Protein AF-A0A3Q4MQ72-F1 (afdb_monomer_lite)

Radius of gyration: 29.01 Å; chains: 1; bounding box: 93×69×41 Å

InterPro domains:
  IPR039707 Macrophage-expressed gene 1 protein [PTHR31463] (26-94)

Secondary structure (DSSP, 8-state):
-------TTGGG--------------HHHHHHHHTTS-PEEPS--S-EEEETTTTEEEEE-S----SS--B-TTSSEE--TT------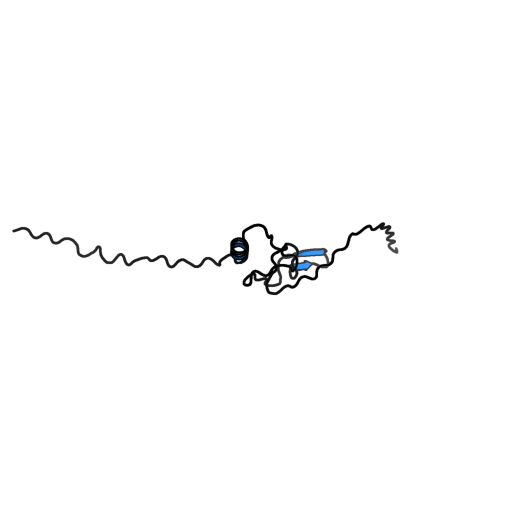----------------

pLDDT: mean 78.4, std 16.2, range [39.31, 97.25]

Sequence (104 aa):
MKAAAAPLVIFFFHFCSSVPVSRPTNWLRQCRASVNLSITALEVLPGGGWDNLRNMDMGRVMNLSYFQCQTTEDGLYLIPDEVFVIPHKETGFSMVNFLVRTRE

Foldseek 3Di:
DDDDPDDPPDPPPPPPPVPPPPDVPPLLVVLCVVVPHQAEADPDDPQFDADPVVRDTPGHHDDFACNPQDAAPVRRHTGGPPDDDDDDDDDDDDDDDDDDDDDD

Structure (mmCIF, N/CA/C/O backbone):
data_AF-A0A3Q4MQ72-F1
#
_entry.id   AF-A0A3Q4MQ72-F1
#
loop_
_atom_site.group_PDB
_atom_site.id
_atom_site.type_symbol
_atom_site.label_atom_id
_atom_site.label_alt_id
_atom_site.label_comp_id
_atom_site.label_asym_id
_atom_site.label_entity_id
_atom_site.label_seq_id
_atom_site.pdbx_PDB_ins_code
_atom_site.Cartn_x
_atom_site.Cartn_y
_atom_site.Cartn_z
_atom_site.occupancy
_atom_site.B_iso_or_equiv
_atom_site.auth_seq_id
_atom_site.auth_comp_id
_atom_site.auth_asym_id
_atom_site.auth_atom_id
_atom_site.pdbx_PDB_model_num
ATOM 1 N N . MET A 1 1 ? -57.229 55.556 8.703 1.00 40.47 1 MET A N 1
ATOM 2 C CA . MET A 1 1 ? -57.386 54.090 8.588 1.00 40.47 1 MET A CA 1
ATOM 3 C C . MET A 1 1 ? -56.085 53.559 8.020 1.00 40.47 1 MET A C 1
ATOM 5 O O . MET A 1 1 ? -55.658 54.022 6.972 1.00 40.47 1 MET A O 1
ATOM 9 N N . LYS A 1 2 ? -55.375 52.748 8.802 1.00 41.09 2 LYS A N 1
ATOM 10 C CA . LYS A 1 2 ? -53.995 52.326 8.559 1.00 41.09 2 LYS A CA 1
ATOM 11 C C . LYS A 1 2 ? -54.037 50.890 8.054 1.00 41.09 2 LYS A C 1
ATOM 13 O O . LYS A 1 2 ? -54.525 50.029 8.772 1.00 41.09 2 LYS A O 1
ATOM 18 N N . ALA A 1 3 ? -53.547 50.644 6.848 1.00 39.31 3 ALA A N 1
ATOM 19 C CA . ALA A 1 3 ? -53.287 49.295 6.367 1.00 39.31 3 ALA A CA 1
ATOM 20 C C . ALA A 1 3 ? -51.958 49.326 5.615 1.00 39.31 3 ALA A C 1
ATOM 22 O O . ALA A 1 3 ? -51.862 49.797 4.485 1.00 39.31 3 ALA A O 1
ATOM 23 N N . ALA A 1 4 ? -50.913 48.912 6.325 1.00 50.69 4 ALA A N 1
ATOM 24 C CA . ALA A 1 4 ? -49.596 48.671 5.775 1.00 50.69 4 ALA A CA 1
ATOM 25 C C . ALA A 1 4 ? -49.651 47.363 4.977 1.00 50.69 4 ALA A C 1
ATOM 27 O O . ALA A 1 4 ? -49.864 46.299 5.553 1.00 50.69 4 ALA A O 1
ATOM 28 N N . ALA A 1 5 ? -49.469 47.442 3.662 1.00 49.72 5 ALA A N 1
ATOM 29 C CA . ALA A 1 5 ? -49.214 46.276 2.829 1.00 49.72 5 ALA A CA 1
ATOM 30 C C . ALA A 1 5 ? -47.702 46.007 2.853 1.00 49.72 5 ALA A C 1
ATOM 32 O O . ALA A 1 5 ? -46.930 46.631 2.128 1.00 49.72 5 ALA A O 1
ATOM 33 N N . ALA A 1 6 ? -47.277 45.142 3.775 1.00 53.41 6 ALA A N 1
ATOM 34 C CA . ALA A 1 6 ? -45.911 44.634 3.849 1.00 53.41 6 ALA A CA 1
ATOM 35 C C . ALA A 1 6 ? -45.641 43.641 2.691 1.00 53.41 6 ALA A C 1
ATOM 37 O O . ALA A 1 6 ? -46.569 42.966 2.237 1.00 53.41 6 ALA A O 1
ATOM 38 N N . PRO A 1 7 ? -44.398 43.557 2.185 1.00 49.03 7 PRO A N 1
ATOM 39 C CA . PRO A 1 7 ? -44.094 42.972 0.882 1.00 49.03 7 PRO A CA 1
ATOM 40 C C . PRO A 1 7 ? -44.127 41.437 0.912 1.00 49.03 7 PRO A C 1
ATOM 42 O O . PRO A 1 7 ? -43.363 40.790 1.627 1.00 49.03 7 PRO A O 1
ATOM 45 N N . LEU A 1 8 ? -44.969 40.847 0.061 1.00 50.72 8 LEU A N 1
ATOM 46 C CA . LEU A 1 8 ? -45.087 39.406 -0.210 1.00 50.72 8 LEU A CA 1
ATOM 47 C C . LEU A 1 8 ? -43.920 38.851 -1.057 1.00 50.72 8 LEU A C 1
ATOM 49 O O . LEU A 1 8 ? -44.145 38.121 -2.016 1.00 50.72 8 LEU A O 1
ATOM 53 N N . VAL A 1 9 ? -42.668 39.208 -0.754 1.00 56.75 9 VAL A N 1
ATOM 54 C CA . VAL A 1 9 ? -41.512 38.775 -1.578 1.00 56.75 9 VAL A CA 1
ATOM 55 C C . VAL A 1 9 ? -40.484 37.942 -0.801 1.00 56.75 9 VAL A C 1
ATOM 57 O O . VAL A 1 9 ? -39.591 37.354 -1.396 1.00 56.75 9 VAL A O 1
ATOM 60 N N . ILE A 1 10 ? -40.609 37.793 0.521 1.00 56.53 10 ILE A N 1
ATOM 61 C CA . ILE A 1 10 ? -39.520 37.197 1.326 1.00 56.53 10 ILE A CA 1
ATOM 62 C C . ILE A 1 10 ? -39.622 35.660 1.482 1.00 56.53 10 ILE A C 1
ATOM 64 O O . ILE A 1 10 ? -38.671 35.022 1.919 1.00 56.53 10 ILE A O 1
ATOM 68 N N . PHE A 1 11 ? -40.704 35.009 1.047 1.00 51.19 11 PHE A N 1
ATOM 69 C CA . PHE A 1 11 ? -40.913 33.568 1.299 1.00 51.19 11 PHE A CA 1
ATOM 70 C C . PHE A 1 11 ? -40.461 32.601 0.187 1.00 51.19 11 PHE A C 1
ATOM 72 O O . PHE A 1 11 ? -40.792 31.421 0.245 1.00 51.19 11 PHE A O 1
ATOM 79 N N . PHE A 1 12 ? -39.666 33.052 -0.790 1.00 47.62 12 PHE A N 1
ATOM 80 C CA . PHE A 1 12 ? -39.044 32.172 -1.797 1.00 47.62 12 PHE A CA 1
ATOM 81 C C . PHE A 1 12 ? -37.525 32.035 -1.650 1.00 47.62 12 PHE A C 1
ATOM 83 O O . PHE A 1 12 ? -36.852 31.595 -2.581 1.00 47.62 12 PHE A O 1
ATOM 90 N N . PHE A 1 13 ? -36.961 32.304 -0.468 1.00 52.69 13 PHE A N 1
ATOM 91 C CA . PHE A 1 13 ? -35.689 31.673 -0.110 1.00 52.69 13 PHE A CA 1
ATOM 92 C C . PHE A 1 13 ? -35.971 30.214 0.245 1.00 52.69 13 PHE A C 1
ATOM 94 O O . PHE A 1 13 ? -35.990 29.809 1.405 1.00 52.69 13 PHE A O 1
ATOM 101 N N . HIS A 1 14 ? -36.256 29.446 -0.811 1.00 53.00 14 HIS A N 1
ATOM 102 C CA . HIS A 1 14 ? -36.151 28.002 -0.828 1.00 53.00 14 HIS A CA 1
ATOM 103 C C . HIS A 1 14 ? -34.888 27.627 -0.071 1.00 53.00 14 HIS A C 1
ATOM 105 O O . HIS A 1 14 ? -33.801 28.103 -0.402 1.00 53.00 14 HIS A O 1
ATOM 111 N N . PHE A 1 15 ? -35.075 26.794 0.948 1.00 54.62 15 PHE A N 1
ATOM 112 C CA . PHE A 1 15 ? -34.039 26.003 1.578 1.00 54.62 15 PHE A CA 1
ATOM 113 C C . PHE A 1 15 ? -33.018 25.579 0.519 1.00 54.62 15 PHE A C 1
ATOM 115 O O . PHE A 1 15 ? -33.227 24.615 -0.217 1.00 54.62 15 PHE A O 1
ATOM 122 N N . CYS A 1 16 ? -31.894 26.290 0.450 1.00 58.12 16 CYS A N 1
ATOM 123 C CA . CYS A 1 16 ? -30.676 25.706 -0.067 1.00 58.12 16 CYS A CA 1
ATOM 124 C C . CYS A 1 16 ? -30.214 24.764 1.042 1.00 58.12 16 CYS A C 1
ATOM 126 O O . CYS A 1 16 ? -29.328 25.081 1.832 1.00 58.12 16 CYS A O 1
ATOM 128 N N . SER A 1 17 ? -30.913 23.635 1.173 1.00 57.19 17 SER A N 1
ATOM 129 C CA . SER A 1 17 ? -30.367 22.478 1.852 1.00 57.19 17 SER A CA 1
ATOM 130 C C . SER A 1 17 ? -29.169 22.112 1.005 1.00 57.19 17 SER A C 1
ATOM 132 O O . SER A 1 17 ? -29.314 21.543 -0.077 1.00 57.19 17 SER A O 1
ATOM 134 N N . SER A 1 18 ? -27.990 22.533 1.445 1.00 57.16 18 SER A N 1
ATOM 135 C CA . SER A 1 18 ? -26.741 21.984 0.968 1.00 57.16 18 SER A CA 1
ATOM 136 C C . SER A 1 18 ? -26.847 20.477 1.169 1.00 57.16 18 SER A C 1
ATOM 138 O O . SER A 1 18 ? -26.626 19.965 2.263 1.00 57.16 18 SER A O 1
ATOM 140 N N . VAL A 1 19 ? -27.258 19.758 0.117 1.00 62.38 19 VAL A N 1
ATOM 141 C CA . VAL A 1 19 ? -27.057 18.316 0.033 1.00 62.38 19 VAL A CA 1
ATOM 142 C C . VAL A 1 19 ? -25.582 18.150 0.364 1.00 62.38 19 VAL A C 1
ATOM 144 O O . VAL A 1 19 ? -24.763 18.789 -0.309 1.00 62.38 19 VAL A O 1
ATOM 147 N N . PRO A 1 20 ? -25.214 17.416 1.429 1.00 60.53 20 PRO A N 1
ATOM 148 C CA . PRO A 1 20 ? -23.815 17.181 1.692 1.00 60.53 20 PRO A CA 1
ATOM 149 C C . PRO A 1 20 ? -23.291 16.484 0.444 1.00 60.53 20 PRO A C 1
ATOM 151 O O . PRO A 1 20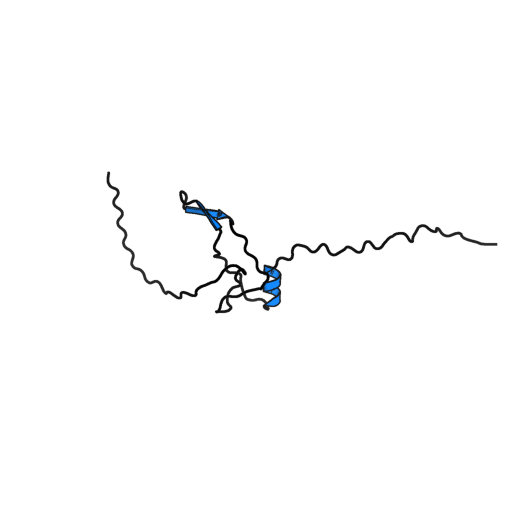 ? -23.643 15.341 0.162 1.00 60.53 20 PRO A O 1
ATOM 154 N N . VAL A 1 21 ? -22.517 17.220 -0.356 1.00 49.62 21 VAL A N 1
ATOM 155 C CA . VAL A 1 21 ? -21.731 16.654 -1.440 1.00 49.62 21 VAL A CA 1
ATOM 156 C C . VAL A 1 21 ? -20.898 15.601 -0.742 1.00 49.62 21 VAL A C 1
ATOM 158 O O . VAL A 1 21 ? -20.020 15.938 0.058 1.00 49.62 21 VAL A O 1
ATOM 161 N N . SER A 1 22 ? -21.261 14.338 -0.956 1.00 53.66 22 SER A N 1
ATOM 162 C CA . SER A 1 22 ? -20.551 13.197 -0.412 1.00 53.66 22 SER A CA 1
ATOM 163 C C . SER A 1 22 ? -19.178 13.243 -1.061 1.00 53.66 22 SER A C 1
ATOM 165 O O . SER A 1 22 ? -18.977 12.748 -2.168 1.00 53.66 22 SER A O 1
ATOM 167 N N . ARG A 1 23 ? -18.248 13.966 -0.423 1.00 56.09 23 ARG A N 1
ATOM 168 C CA . ARG A 1 23 ? -16.829 13.937 -0.770 1.00 56.09 23 ARG A CA 1
ATOM 169 C C . ARG A 1 23 ? -16.479 12.459 -0.887 1.00 56.09 23 ARG A C 1
ATOM 171 O O . ARG A 1 23 ? -16.903 11.729 0.010 1.00 56.09 23 ARG A O 1
ATOM 178 N N . PRO A 1 24 ? -15.765 12.018 -1.939 1.00 52.38 24 PRO A N 1
ATOM 179 C CA . PRO A 1 24 ? -15.342 10.630 -2.041 1.00 52.38 24 PRO A CA 1
ATOM 180 C C . PRO A 1 24 ? -14.641 10.309 -0.732 1.00 52.38 24 PRO A C 1
ATOM 182 O O . PRO A 1 24 ? -13.618 10.913 -0.390 1.00 52.38 24 PRO A O 1
ATOM 185 N N . THR A 1 25 ? -15.304 9.514 0.094 1.00 60.69 25 THR A N 1
ATOM 186 C CA . THR A 1 25 ? -14.889 9.360 1.472 1.00 60.69 25 THR A CA 1
ATOM 187 C C . THR A 1 25 ? -13.584 8.592 1.373 1.00 60.69 25 THR A C 1
ATOM 189 O O . THR A 1 25 ? -13.435 7.642 0.609 1.00 60.69 25 THR A O 1
ATOM 192 N N . ASN A 1 26 ? -12.546 9.116 2.012 1.00 77.50 26 ASN A N 1
ATOM 193 C CA . ASN A 1 26 ? -11.246 8.476 1.969 1.00 77.50 26 ASN A CA 1
ATOM 194 C C . ASN A 1 26 ? -11.378 7.192 2.803 1.00 77.50 26 ASN A C 1
ATOM 196 O O . ASN A 1 26 ? -11.249 7.257 4.026 1.00 77.50 26 ASN A O 1
ATOM 200 N N . TRP A 1 27 ? -11.722 6.068 2.157 1.00 83.06 27 TRP A N 1
ATOM 201 C CA . TRP A 1 27 ? -12.071 4.802 2.818 1.00 83.06 27 TRP A CA 1
ATOM 202 C C . TRP A 1 27 ? -10.986 4.362 3.785 1.00 83.06 27 TRP A C 1
ATOM 204 O O . TRP A 1 27 ? -11.281 3.954 4.900 1.00 83.06 27 TRP A O 1
ATOM 214 N N . LEU A 1 28 ? -9.725 4.603 3.428 1.00 8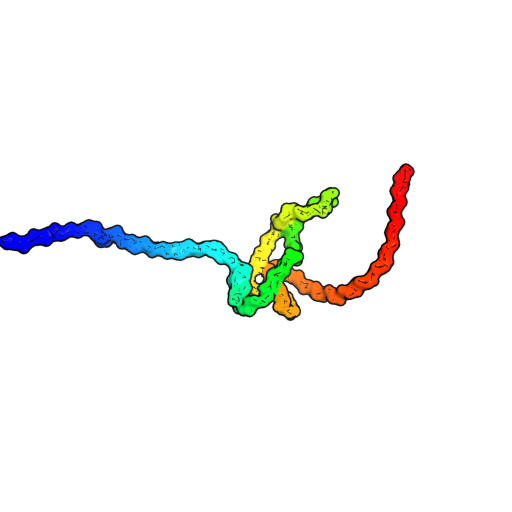5.50 28 LEU A N 1
ATOM 215 C CA . LEU A 1 28 ? -8.596 4.334 4.302 1.00 85.50 28 LEU A CA 1
ATOM 216 C C . LEU A 1 28 ? -8.655 5.135 5.613 1.00 85.50 28 LEU A C 1
ATOM 218 O O . LEU A 1 28 ? -8.393 4.591 6.684 1.00 85.50 28 LEU A O 1
ATOM 222 N N . ARG A 1 29 ? -9.022 6.424 5.566 1.00 85.56 29 ARG A N 1
ATOM 223 C CA . ARG A 1 29 ? -9.222 7.229 6.788 1.00 85.56 29 ARG A CA 1
ATOM 224 C C . ARG A 1 29 ? -10.415 6.736 7.598 1.00 85.56 29 ARG A C 1
ATOM 226 O O . ARG A 1 29 ? -10.361 6.800 8.822 1.00 85.56 29 ARG A O 1
ATOM 233 N N . GLN A 1 30 ? -11.460 6.248 6.937 1.00 87.25 30 GLN A N 1
ATOM 234 C CA . GLN A 1 30 ? -12.632 5.703 7.612 1.00 87.25 30 GLN A CA 1
ATOM 235 C C . GLN A 1 30 ? -12.314 4.376 8.308 1.00 87.25 30 GLN A C 1
ATOM 237 O O . GLN A 1 30 ? -12.655 4.219 9.477 1.00 87.25 30 GLN A O 1
ATOM 242 N N . CYS A 1 31 ? -11.550 3.494 7.661 1.00 87.69 31 CYS A N 1
ATOM 243 C CA . CYS A 1 31 ? -11.030 2.283 8.286 1.00 87.69 31 CYS A CA 1
ATOM 244 C C . CYS A 1 31 ? -10.135 2.616 9.484 1.00 87.69 31 CYS A C 1
ATOM 246 O O . CYS A 1 31 ? -10.365 2.103 10.576 1.00 87.69 31 CYS A O 1
ATOM 248 N N . ARG A 1 32 ? -9.202 3.569 9.349 1.00 87.38 32 ARG A N 1
ATOM 249 C CA . ARG A 1 32 ? -8.375 4.029 10.484 1.00 87.38 32 ARG A CA 1
ATOM 250 C C . ARG A 1 32 ? -9.201 4.561 11.658 1.00 87.38 32 ARG A C 1
ATOM 252 O O . ARG A 1 32 ? -8.840 4.319 12.807 1.00 87.38 32 ARG A O 1
ATOM 259 N N . ALA A 1 33 ? -10.291 5.277 11.379 1.00 83.44 33 ALA A N 1
ATOM 260 C CA . ALA A 1 33 ? -11.194 5.779 12.411 1.00 83.44 33 ALA A CA 1
ATOM 261 C C . ALA A 1 33 ? -12.009 4.654 13.070 1.00 83.44 33 ALA A C 1
ATOM 263 O O . ALA A 1 33 ? -12.224 4.691 14.276 1.00 83.44 33 ALA A O 1
ATOM 264 N N . SER A 1 34 ? -12.428 3.642 12.302 1.00 78.06 34 SER A N 1
ATOM 265 C CA . SER A 1 34 ? -13.207 2.511 12.821 1.00 78.06 34 SER A CA 1
ATOM 266 C C . SER A 1 34 ? -12.400 1.575 13.725 1.00 78.06 34 SER A C 1
ATOM 268 O O . SER A 1 34 ? -12.943 1.042 14.688 1.00 78.06 34 SER A O 1
ATOM 270 N N . VAL A 1 35 ? -11.098 1.415 13.464 1.00 73.81 35 VAL A N 1
ATOM 271 C CA . VAL A 1 35 ? -10.244 0.447 14.174 1.00 73.81 35 VAL A CA 1
ATOM 272 C C . VAL A 1 35 ? -9.558 1.054 15.416 1.00 73.81 35 VAL A C 1
ATOM 274 O O . VAL A 1 35 ? -8.680 0.441 16.004 1.00 73.81 35 VAL A O 1
ATOM 277 N N . ASN A 1 36 ? -9.954 2.253 15.868 1.00 66.94 36 ASN A N 1
ATOM 278 C CA . ASN A 1 36 ? -9.364 2.917 17.045 1.00 66.94 36 ASN A CA 1
ATOM 279 C C . ASN A 1 36 ? -7.812 2.990 17.008 1.00 66.94 36 ASN A C 1
ATOM 281 O O . ASN A 1 36 ? -7.118 2.686 17.973 1.00 66.94 36 ASN A O 1
ATOM 285 N N . LEU A 1 37 ? -7.294 3.524 15.893 1.00 66.31 37 LEU A N 1
ATOM 286 C CA . LEU A 1 37 ? -6.177 4.486 15.859 1.00 66.31 37 LEU A CA 1
ATOM 287 C C . LEU A 1 37 ? -4.704 4.058 16.075 1.00 66.31 37 LEU A C 1
ATOM 289 O O . LEU A 1 37 ? -3.880 4.942 16.298 1.00 66.31 37 LEU A O 1
ATOM 293 N N . SER A 1 38 ? -4.295 2.802 15.873 1.00 71.12 38 SER A N 1
ATOM 294 C CA . SER A 1 38 ? -2.844 2.480 15.791 1.00 71.12 38 SER A CA 1
ATOM 295 C C . SER A 1 38 ? -2.377 1.776 14.516 1.00 71.12 38 SER A C 1
ATOM 297 O O . SER A 1 38 ? -1.178 1.751 14.243 1.00 71.12 38 SER A O 1
ATOM 299 N N . ILE A 1 39 ? -3.292 1.238 13.711 1.00 84.44 39 ILE A N 1
ATOM 300 C CA . ILE A 1 39 ? -2.929 0.399 12.566 1.00 84.44 39 ILE A CA 1
ATOM 301 C C . ILE A 1 39 ? -2.603 1.264 11.343 1.00 84.44 39 ILE A C 1
ATOM 303 O O . ILE A 1 39 ? -3.400 2.104 10.904 1.00 84.44 39 ILE A O 1
ATOM 307 N N . THR A 1 40 ? -1.418 1.049 10.774 1.00 87.31 40 THR A N 1
ATOM 308 C CA . THR A 1 40 ? -0.966 1.704 9.544 1.00 87.31 40 THR A CA 1
ATOM 309 C C . THR A 1 40 ? -1.376 0.897 8.314 1.00 87.31 40 THR A C 1
ATOM 311 O O . THR A 1 40 ? -1.691 -0.287 8.387 1.00 87.31 40 THR A O 1
ATOM 314 N N . ALA A 1 41 ? -1.438 1.555 7.157 1.00 87.69 41 ALA A N 1
ATOM 315 C CA . ALA A 1 41 ? -1.641 0.835 5.902 1.00 87.69 41 ALA A CA 1
ATOM 316 C C . ALA A 1 41 ? -0.324 0.177 5.499 1.00 87.69 41 ALA A C 1
ATOM 318 O O . ALA A 1 41 ? 0.727 0.788 5.693 1.00 87.69 41 ALA A O 1
ATOM 319 N N . LEU A 1 42 ? -0.381 -1.024 4.928 1.00 89.75 42 LEU A N 1
ATOM 320 C CA . LEU A 1 42 ? 0.808 -1.628 4.345 1.00 89.75 42 LEU A CA 1
ATOM 321 C C . LEU A 1 42 ? 1.283 -0.763 3.166 1.00 89.75 42 LEU A C 1
ATOM 323 O O . LEU A 1 42 ? 0.519 -0.499 2.240 1.00 89.75 42 LEU A O 1
ATOM 327 N N . GLU A 1 43 ? 2.524 -0.281 3.226 1.00 87.88 43 GLU A N 1
ATOM 328 C CA . GLU A 1 43 ? 3.072 0.635 2.213 1.00 87.88 43 GLU A CA 1
ATOM 329 C C . GLU A 1 43 ? 3.582 -0.108 0.972 1.00 87.88 43 GLU A C 1
ATOM 331 O O . GLU A 1 43 ? 3.519 0.414 -0.139 1.00 87.88 43 GLU A O 1
ATOM 336 N N . VAL A 1 44 ? 4.049 -1.345 1.154 1.00 89.69 44 VAL A N 1
ATOM 337 C CA . VAL A 1 44 ? 4.533 -2.202 0.069 1.00 89.69 44 VAL A CA 1
ATOM 338 C C . VAL A 1 44 ? 3.354 -2.994 -0.480 1.00 89.69 44 VAL A C 1
ATOM 340 O O . VAL A 1 44 ? 2.975 -4.029 0.067 1.00 89.69 44 VAL A O 1
ATOM 343 N N . LEU A 1 45 ? 2.751 -2.480 -1.550 1.00 92.50 45 LEU A N 1
ATOM 344 C CA . LEU A 1 45 ? 1.597 -3.092 -2.204 1.00 92.50 45 LEU A CA 1
ATOM 345 C C . LEU A 1 45 ? 1.930 -3.495 -3.643 1.00 92.50 45 LEU A C 1
ATOM 347 O O . LEU A 1 45 ? 2.672 -2.784 -4.327 1.00 92.50 45 LEU A O 1
ATOM 351 N N . PRO A 1 46 ? 1.368 -4.613 -4.130 1.00 92.19 46 PRO A N 1
ATOM 352 C CA . PRO A 1 46 ? 1.520 -5.012 -5.518 1.00 92.19 46 PRO A CA 1
ATOM 353 C C . PRO A 1 46 ? 0.749 -4.087 -6.472 1.00 92.19 46 PRO A C 1
ATOM 355 O O . PRO A 1 46 ? -0.080 -3.265 -6.077 1.00 92.19 46 PRO A O 1
ATOM 358 N N . GLY A 1 47 ? 1.036 -4.254 -7.765 1.00 91.75 47 GLY A N 1
ATOM 359 C CA . GLY A 1 47 ? 0.345 -3.575 -8.860 1.00 91.75 47 GLY A CA 1
ATOM 360 C C . GLY A 1 47 ? 0.730 -2.114 -9.065 1.00 91.75 47 GLY A C 1
ATOM 361 O O . GLY A 1 47 ? -0.017 -1.365 -9.699 1.00 91.75 47 GLY A O 1
ATOM 362 N N . GLY A 1 48 ? 1.905 -1.722 -8.571 1.00 93.81 48 GLY A N 1
ATOM 363 C CA . GLY A 1 48 ? 2.700 -0.669 -9.193 1.00 93.81 48 GLY A CA 1
ATOM 364 C C . GLY A 1 48 ? 3.270 -1.137 -10.537 1.00 93.81 48 GLY A C 1
ATOM 365 O O . GLY A 1 48 ? 3.540 -2.319 -10.735 1.00 93.81 48 GLY A O 1
ATOM 366 N N . GLY A 1 49 ? 3.411 -0.219 -11.484 1.00 94.38 49 GLY A N 1
ATOM 367 C CA . GLY A 1 49 ? 4.116 -0.434 -12.737 1.00 94.38 49 GLY A CA 1
ATOM 368 C C . GLY A 1 49 ? 5.620 -0.391 -12.513 1.00 94.38 49 GLY A C 1
ATOM 369 O O . GLY A 1 49 ? 6.101 0.320 -11.633 1.00 94.38 49 GLY A O 1
ATOM 370 N N . TRP A 1 50 ? 6.354 -1.120 -13.344 1.00 96.25 50 TRP A N 1
ATOM 371 C CA . TRP A 1 50 ? 7.798 -1.268 -13.232 1.00 96.25 50 TRP A CA 1
ATOM 372 C C . TRP A 1 50 ? 8.461 -1.066 -14.593 1.00 96.25 50 TRP A C 1
ATOM 374 O O . TRP A 1 50 ? 8.118 -1.748 -15.561 1.00 96.25 50 TRP A O 1
ATOM 384 N N . ASP A 1 51 ? 9.412 -0.138 -14.677 1.00 95.69 51 ASP A N 1
ATOM 385 C CA . ASP A 1 51 ? 10.322 -0.029 -15.816 1.00 95.69 51 ASP A CA 1
ATOM 386 C C . ASP A 1 51 ? 11.466 -1.030 -15.625 1.00 95.69 51 ASP A C 1
ATOM 388 O O . ASP A 1 51 ? 12.351 -0.828 -14.796 1.00 95.69 51 ASP A O 1
ATOM 392 N N . ASN A 1 52 ? 11.463 -2.107 -16.412 1.00 95.38 52 ASN A N 1
ATOM 393 C CA . ASN A 1 52 ? 12.460 -3.173 -16.312 1.00 95.38 52 ASN A CA 1
ATOM 394 C C . ASN A 1 52 ? 13.853 -2.779 -16.839 1.00 95.38 52 ASN A C 1
ATOM 396 O O . ASN A 1 52 ? 14.840 -3.402 -16.466 1.00 95.38 52 ASN A O 1
ATOM 400 N N . LEU A 1 53 ? 13.954 -1.770 -17.712 1.00 97.25 53 LEU A N 1
ATOM 401 C CA . LEU A 1 53 ? 15.247 -1.326 -18.248 1.00 97.25 53 LEU A CA 1
ATOM 402 C C . LEU A 1 53 ? 15.971 -0.417 -17.261 1.00 97.25 53 LEU A C 1
ATOM 404 O O . LEU A 1 53 ? 17.196 -0.443 -17.165 1.00 97.25 53 LEU A O 1
ATOM 408 N N . ARG A 1 54 ? 15.203 0.400 -16.540 1.00 96.06 54 ARG A N 1
ATOM 409 C CA . ARG A 1 54 ? 15.733 1.354 -15.560 1.00 96.06 54 ARG A CA 1
ATOM 410 C C . ARG A 1 54 ? 15.615 0.866 -14.123 1.00 96.06 54 ARG A C 1
ATOM 412 O O . ARG A 1 54 ? 16.205 1.485 -13.244 1.00 96.06 54 ARG A O 1
ATOM 419 N N . ASN A 1 55 ? 14.894 -0.232 -13.906 1.00 93.88 55 ASN A N 1
ATOM 420 C CA . ASN A 1 55 ? 14.625 -0.833 -12.606 1.00 93.88 55 ASN A CA 1
ATOM 421 C C . ASN A 1 55 ? 13.957 0.174 -11.645 1.00 93.88 55 ASN A C 1
ATOM 423 O O . ASN A 1 55 ? 14.426 0.383 -10.526 1.00 93.88 55 ASN A O 1
ATOM 427 N N . MET A 1 56 ? 12.918 0.863 -12.143 1.00 93.81 56 MET A N 1
ATOM 428 C CA . MET A 1 56 ? 12.240 1.981 -11.469 1.00 93.81 56 MET A CA 1
ATOM 429 C C . MET A 1 56 ? 10.724 1.787 -11.409 1.00 93.81 56 MET A C 1
ATOM 431 O O . MET A 1 56 ? 10.103 1.358 -12.382 1.00 93.81 56 MET A O 1
ATOM 435 N N . ASP A 1 57 ? 10.123 2.199 -10.295 1.00 93.12 57 ASP A N 1
ATOM 436 C CA . ASP A 1 57 ? 8.671 2.239 -10.129 1.00 93.12 57 ASP A CA 1
ATOM 437 C C . ASP A 1 57 ? 8.035 3.342 -10.988 1.00 93.12 57 ASP A C 1
ATOM 439 O O . ASP A 1 57 ? 8.457 4.499 -10.973 1.00 93.12 57 ASP A O 1
ATOM 443 N N . MET A 1 58 ? 6.969 2.993 -11.710 1.00 93.44 58 MET A N 1
ATOM 444 C CA . MET A 1 58 ? 6.265 3.867 -12.661 1.00 93.44 58 MET A CA 1
ATOM 445 C C . MET A 1 58 ? 4.865 4.279 -12.178 1.00 93.44 58 MET A C 1
ATOM 447 O O . MET A 1 58 ? 4.022 4.715 -12.962 1.00 93.44 58 MET A O 1
ATOM 451 N N . GLY A 1 59 ? 4.607 4.170 -10.873 1.00 91.81 59 GLY A N 1
ATOM 452 C CA . GLY A 1 59 ? 3.319 4.509 -1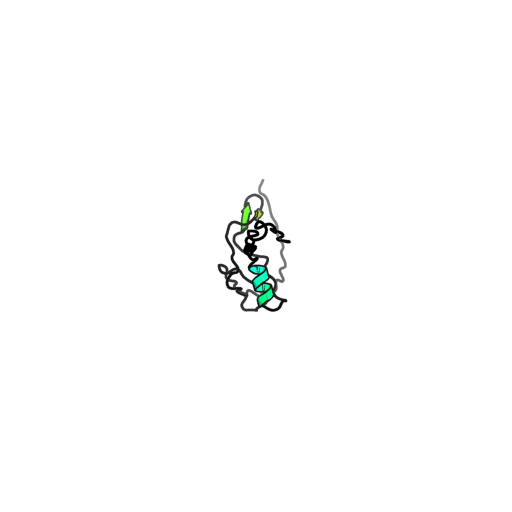0.265 1.00 91.81 59 GLY A CA 1
ATOM 453 C C . GLY A 1 59 ? 2.317 3.356 -10.312 1.00 91.81 59 GLY A C 1
ATOM 454 O O . GLY A 1 59 ? 2.681 2.215 -10.545 1.00 91.81 59 GLY A O 1
ATOM 455 N N . ARG A 1 60 ? 1.041 3.624 -10.031 1.00 90.19 60 ARG A N 1
ATOM 456 C CA . ARG A 1 60 ? 0.021 2.585 -9.816 1.00 90.19 60 ARG A CA 1
ATOM 457 C C . ARG A 1 60 ? -0.628 2.121 -11.121 1.00 90.19 60 ARG A C 1
ATOM 459 O O . ARG A 1 60 ? -1.088 2.947 -11.902 1.00 90.19 60 ARG A O 1
ATOM 466 N N . VAL A 1 61 ? -0.738 0.806 -11.296 1.00 93.38 61 VAL A N 1
ATOM 467 C CA . VAL A 1 61 ? -1.413 0.154 -12.431 1.00 93.38 61 VAL A CA 1
ATOM 468 C C . VAL A 1 61 ? -2.737 -0.483 -12.002 1.00 93.38 61 VAL A C 1
ATOM 470 O O . VAL A 1 61 ? -3.715 -0.398 -12.740 1.00 93.38 61 VAL A O 1
ATOM 473 N N . MET A 1 62 ? -2.809 -1.081 -10.805 1.00 91.62 62 MET A N 1
ATOM 474 C CA . MET A 1 62 ? -4.028 -1.743 -10.317 1.00 91.62 62 MET A CA 1
ATOM 475 C C . MET A 1 62 ? -4.877 -0.861 -9.396 1.00 91.62 62 MET A C 1
ATOM 477 O O . MET A 1 62 ? -4.356 -0.046 -8.628 1.00 91.62 62 MET A O 1
ATOM 481 N N . ASN A 1 63 ? -6.195 -1.073 -9.404 1.00 90.56 63 ASN A N 1
ATOM 482 C CA . ASN A 1 63 ? -7.059 -0.524 -8.364 1.00 90.56 63 ASN A CA 1
ATOM 483 C C . ASN A 1 63 ? -6.892 -1.331 -7.060 1.00 90.56 63 ASN A C 1
ATOM 485 O O . ASN A 1 63 ? -6.608 -2.516 -7.079 1.00 90.56 63 ASN A O 1
ATOM 489 N N . LEU A 1 64 ? -7.012 -0.639 -5.938 1.00 89.25 64 LEU A N 1
ATOM 490 C CA . LEU A 1 64 ? -6.772 -1.070 -4.555 1.00 89.25 64 LEU A CA 1
ATOM 491 C C . LEU A 1 64 ? -7.839 -0.334 -3.767 1.00 89.25 64 LEU A C 1
ATOM 493 O O . LEU A 1 64 ? -7.813 0.908 -3.689 1.00 89.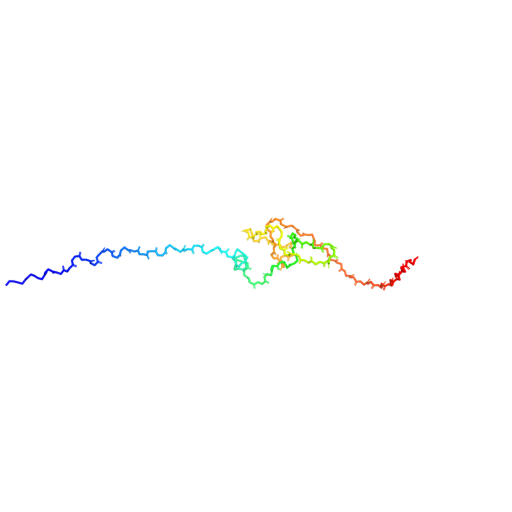25 64 LEU A O 1
ATOM 497 N N . SER A 1 65 ? -8.789 -1.096 -3.262 1.00 90.69 65 SER A N 1
ATOM 498 C CA . SER A 1 65 ? -9.896 -0.580 -2.486 1.00 90.69 65 SER A CA 1
ATOM 499 C C . SER A 1 65 ? -9.779 -1.026 -1.026 1.00 90.69 65 SER A C 1
ATOM 501 O O . SER A 1 65 ? -9.059 -1.966 -0.711 1.00 90.69 65 SER A O 1
ATOM 503 N N . TYR A 1 66 ? -10.396 -0.271 -0.118 1.00 90.94 66 TYR A N 1
ATOM 504 C CA . TYR A 1 66 ? -10.344 -0.506 1.332 1.00 90.94 66 TYR A CA 1
ATOM 505 C C . TYR A 1 66 ? -11.764 -0.453 1.912 1.00 90.94 66 TYR A C 1
ATOM 507 O O . TYR A 1 66 ? -12.007 0.222 2.910 1.00 90.94 66 TYR A O 1
ATOM 515 N N . PHE A 1 67 ? -12.742 -1.054 1.237 1.00 90.31 67 PHE A N 1
ATOM 516 C CA . PHE A 1 67 ? -14.139 -1.000 1.666 1.00 90.31 67 PHE A CA 1
ATOM 517 C C . PHE A 1 67 ? -14.410 -1.913 2.858 1.00 90.31 67 PHE A C 1
ATOM 519 O O . PHE A 1 67 ? -15.253 -1.584 3.690 1.00 90.31 67 PHE A O 1
ATOM 526 N N . GLN A 1 68 ? -13.705 -3.041 2.952 1.00 90.00 68 GLN A N 1
ATOM 527 C CA . GLN A 1 68 ? -13.933 -4.038 3.999 1.00 90.00 68 GLN A CA 1
ATOM 528 C C . GLN A 1 68 ? -13.026 -3.843 5.217 1.00 90.00 68 GLN A C 1
ATOM 530 O O . GLN A 1 68 ? -13.169 -4.562 6.202 1.00 90.00 68 GLN A O 1
ATOM 535 N N . CYS A 1 69 ? -12.115 -2.864 5.170 1.00 90.56 69 CYS A N 1
ATOM 536 C CA . CYS A 1 69 ? -11.155 -2.584 6.238 1.00 90.56 69 CYS A CA 1
ATOM 537 C C . CYS A 1 69 ? -10.380 -3.835 6.688 1.00 90.56 69 CYS A C 1
ATOM 539 O O . CYS A 1 69 ? -10.171 -4.037 7.885 1.00 90.56 69 CYS A O 1
ATOM 541 N N . GLN A 1 70 ? -9.972 -4.675 5.731 1.00 91.19 70 GLN A N 1
ATOM 542 C CA . GLN A 1 70 ? -9.232 -5.898 6.020 1.00 91.19 70 GLN A CA 1
ATOM 543 C C . GLN A 1 70 ? -7.886 -5.589 6.687 1.00 91.19 70 GLN A C 1
ATOM 545 O O . GLN A 1 70 ? -7.228 -4.585 6.392 1.00 91.19 70 GLN A O 1
ATOM 550 N N . THR A 1 71 ? -7.462 -6.480 7.579 1.00 91.44 71 THR A N 1
ATOM 551 C CA . THR A 1 71 ? -6.166 -6.414 8.259 1.00 91.44 71 THR A CA 1
ATOM 552 C C . THR A 1 71 ? -5.351 -7.666 7.980 1.00 91.44 71 THR A C 1
ATOM 554 O O . THR A 1 71 ? -5.894 -8.710 7.621 1.00 91.44 71 THR A O 1
ATOM 557 N N . THR A 1 72 ? -4.038 -7.584 8.189 1.00 90.62 72 THR A N 1
ATOM 558 C CA . THR A 1 72 ? -3.200 -8.783 8.274 1.00 90.62 72 THR A CA 1
ATOM 559 C C . THR A 1 72 ? -3.665 -9.696 9.409 1.00 90.62 72 THR A C 1
ATOM 561 O O . THR A 1 72 ? -4.310 -9.243 10.357 1.00 90.62 72 THR A O 1
ATOM 564 N N . GLU A 1 73 ? -3.301 -10.976 9.340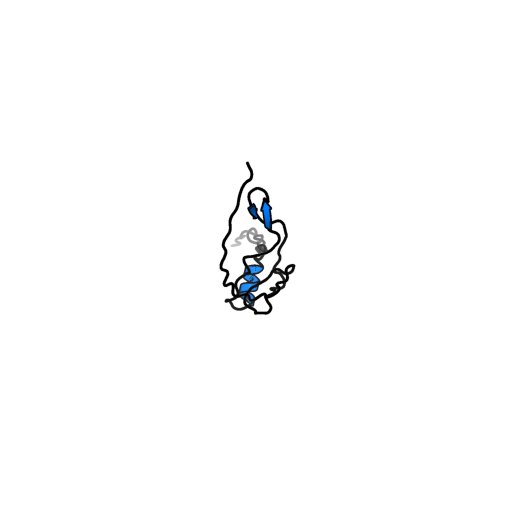 1.00 88.75 73 GLU A N 1
ATOM 565 C CA . GLU A 1 73 ? -3.579 -11.950 10.406 1.00 88.75 73 GLU A CA 1
ATOM 566 C C . GLU A 1 73 ? -2.984 -11.514 11.757 1.00 88.75 73 GLU A C 1
ATOM 568 O O . GLU A 1 73 ? -3.632 -11.632 12.792 1.00 88.75 73 GLU A O 1
ATOM 573 N N . ASP A 1 74 ? -1.791 -10.908 11.732 1.00 86.00 74 ASP A N 1
ATOM 574 C CA . ASP A 1 74 ? -1.138 -10.333 12.915 1.00 86.00 74 ASP A CA 1
ATOM 575 C C . ASP A 1 74 ? -1.823 -9.036 13.420 1.00 86.00 74 ASP A C 1
ATOM 577 O O . ASP A 1 74 ? -1.450 -8.506 14.466 1.00 86.00 74 ASP A O 1
ATOM 581 N N . GLY A 1 75 ? -2.786 -8.473 12.679 1.00 87.75 75 GLY A N 1
ATOM 582 C CA . GLY A 1 75 ? -3.523 -7.259 13.055 1.00 87.75 75 GLY A CA 1
ATOM 583 C C . GLY A 1 75 ? -2.695 -5.968 13.055 1.00 87.75 75 GLY A C 1
ATOM 584 O O . GLY A 1 75 ? -3.120 -4.966 13.621 1.00 87.75 75 GLY A O 1
ATOM 585 N N . LEU A 1 76 ? -1.506 -5.974 12.447 1.00 88.75 76 LEU A N 1
ATOM 586 C CA . LEU A 1 76 ? -0.574 -4.838 12.468 1.00 88.75 76 LEU A CA 1
ATOM 587 C C . LEU A 1 76 ? -0.767 -3.860 11.307 1.00 88.75 76 LEU A C 1
ATOM 589 O O . LEU A 1 76 ? -0.434 -2.683 11.449 1.00 88.75 76 LEU A O 1
ATOM 593 N N . TYR A 1 77 ? -1.301 -4.330 10.175 1.00 91.25 77 TYR A N 1
ATOM 594 C CA . TYR A 1 77 ? -1.453 -3.520 8.966 1.00 91.25 77 TYR A CA 1
ATOM 595 C C . TYR A 1 77 ? -2.840 -3.659 8.344 1.00 91.25 77 TYR A C 1
ATOM 597 O O . TYR A 1 77 ? -3.415 -4.747 8.335 1.00 91.25 77 TYR A O 1
ATOM 605 N N . LEU A 1 78 ? -3.341 -2.562 7.770 1.00 91.88 78 LEU A N 1
ATOM 606 C CA . LEU A 1 78 ? -4.489 -2.566 6.862 1.00 91.88 78 LEU A CA 1
ATOM 607 C C . LEU A 1 78 ? -4.042 -3.016 5.469 1.00 91.88 78 LEU A C 1
ATOM 609 O O . LEU A 1 78 ? -3.040 -2.512 4.950 1.00 91.88 78 LEU A O 1
ATOM 613 N N . ILE A 1 79 ? -4.821 -3.908 4.863 1.00 93.38 79 ILE A N 1
ATOM 614 C CA . ILE A 1 79 ? -4.592 -4.445 3.520 1.00 93.38 79 ILE A CA 1
ATOM 615 C C . ILE A 1 79 ? -5.773 -4.098 2.595 1.00 93.38 79 ILE A C 1
ATOM 617 O O . ILE A 1 79 ? -6.898 -3.956 3.078 1.00 93.38 79 ILE A O 1
ATOM 621 N N . PRO A 1 80 ? -5.532 -3.909 1.285 1.00 93.19 80 PRO A N 1
ATOM 622 C CA . PRO A 1 80 ? -6.600 -3.740 0.302 1.00 93.19 80 PRO A CA 1
ATOM 623 C C . PRO A 1 80 ? -7.479 -4.986 0.162 1.00 93.19 80 PRO A C 1
ATOM 625 O O . PRO A 1 80 ? -6.992 -6.101 0.320 1.00 93.19 80 PRO A O 1
ATOM 628 N N . ASP A 1 81 ? -8.734 -4.797 -0.245 1.00 92.31 81 ASP A N 1
ATOM 629 C CA . ASP A 1 81 ? -9.728 -5.874 -0.354 1.00 92.31 81 ASP A CA 1
ATOM 630 C C . ASP A 1 81 ? -9.348 -6.941 -1.406 1.00 92.31 81 ASP A C 1
ATOM 632 O O . ASP A 1 81 ? -9.748 -8.100 -1.297 1.00 92.31 81 ASP A O 1
ATOM 636 N N . GLU A 1 82 ? -8.568 -6.563 -2.427 1.00 91.94 82 GLU A N 1
ATOM 637 C CA . GLU A 1 82 ? -8.118 -7.448 -3.510 1.00 91.94 82 GLU A CA 1
ATOM 638 C C . GLU A 1 82 ? -6.713 -8.052 -3.293 1.00 91.94 82 GLU A C 1
ATOM 640 O O . GLU A 1 82 ? -6.168 -8.680 -4.204 1.00 91.94 82 GLU A O 1
ATOM 645 N N . VAL A 1 83 ? -6.093 -7.852 -2.123 1.00 91.12 83 VAL A N 1
ATOM 646 C CA . VAL A 1 83 ? -4.722 -8.302 -1.829 1.00 91.12 83 VAL A CA 1
ATOM 647 C C . VAL A 1 83 ? -4.712 -9.203 -0.599 1.00 91.12 83 VAL A C 1
ATOM 649 O O . VAL A 1 83 ? -5.275 -8.866 0.435 1.00 91.12 83 VAL A O 1
ATOM 652 N N . PHE A 1 84 ? -3.996 -10.324 -0.683 1.00 91.06 84 PHE A N 1
ATOM 653 C CA . PHE A 1 84 ? -3.719 -11.187 0.464 1.00 91.06 84 PHE A CA 1
ATOM 654 C C . PHE A 1 84 ? -2.228 -11.150 0.814 1.00 91.06 84 PHE A C 1
ATOM 656 O O . PHE A 1 84 ? -1.372 -10.977 -0.055 1.00 91.06 84 PHE A O 1
ATOM 663 N N . VAL A 1 85 ? -1.917 -11.313 2.099 1.00 91.00 85 VAL A N 1
ATOM 664 C CA . VAL A 1 85 ? -0.544 -11.321 2.622 1.00 91.00 85 VAL A CA 1
ATOM 665 C C . VAL A 1 85 ? -0.232 -12.709 3.165 1.00 91.00 85 VAL A C 1
ATOM 667 O O . VAL A 1 85 ? -1.053 -13.294 3.866 1.00 91.00 85 VAL A O 1
ATOM 670 N N . ILE A 1 86 ? 0.961 -13.223 2.863 1.00 91.44 86 ILE A N 1
ATOM 671 C CA . ILE A 1 86 ? 1.498 -14.451 3.458 1.00 91.44 86 ILE A CA 1
ATOM 672 C C . ILE A 1 86 ? 2.612 -14.041 4.432 1.00 91.44 86 ILE A C 1
ATOM 674 O O . ILE A 1 86 ? 3.604 -13.458 3.985 1.00 91.44 86 ILE A O 1
ATOM 678 N N . PRO A 1 87 ? 2.489 -14.303 5.745 1.00 86.50 87 PRO A N 1
ATOM 679 C CA . PRO A 1 87 ? 3.527 -13.941 6.701 1.00 86.50 87 PRO A CA 1
ATOM 680 C C . PRO A 1 87 ? 4.764 -14.830 6.515 1.00 86.50 87 PRO A C 1
ATOM 682 O O . PRO A 1 87 ? 4.697 -16.048 6.663 1.00 86.50 87 PRO A O 1
ATOM 685 N N . HIS A 1 88 ? 5.913 -14.213 6.234 1.00 86.81 88 HIS A N 1
ATOM 686 C CA . HIS A 1 88 ? 7.204 -14.896 6.140 1.00 86.81 88 HIS A CA 1
ATOM 687 C C . HIS A 1 88 ? 8.222 -14.210 7.060 1.00 86.81 88 HIS A C 1
ATOM 689 O O . HIS A 1 88 ? 8.684 -13.106 6.776 1.00 86.81 88 HIS A O 1
ATOM 695 N N . LYS A 1 89 ? 8.541 -14.829 8.204 1.00 82.12 89 LYS A N 1
ATOM 696 C CA . LYS A 1 89 ? 9.458 -14.268 9.212 1.00 82.12 89 LYS A CA 1
ATOM 697 C C . LYS A 1 89 ? 10.841 -14.900 9.043 1.00 82.12 89 LYS A C 1
ATOM 699 O O . LYS A 1 89 ? 11.099 -15.975 9.573 1.00 82.12 89 LYS A O 1
ATOM 704 N N . GLU A 1 90 ? 11.719 -14.226 8.305 1.00 84.44 90 GLU A N 1
ATOM 705 C CA . GLU A 1 90 ? 13.124 -14.612 8.130 1.00 84.44 90 GLU A CA 1
ATOM 706 C C . GLU A 1 90 ? 14.055 -13.600 8.794 1.00 84.44 90 GLU A C 1
ATOM 708 O O . GLU A 1 90 ? 13.913 -12.390 8.627 1.00 84.44 90 GLU A O 1
ATOM 713 N N . THR A 1 91 ? 15.053 -14.098 9.518 1.00 76.94 91 THR A N 1
ATOM 714 C CA . THR A 1 91 ? 16.172 -13.293 10.012 1.00 76.94 91 THR A CA 1
ATOM 715 C C . THR A 1 91 ? 17.386 -13.573 9.137 1.00 76.94 91 THR A C 1
ATOM 717 O O . THR A 1 91 ? 17.975 -14.651 9.212 1.00 76.94 91 THR A O 1
ATOM 720 N N . GLY A 1 92 ? 17.744 -12.624 8.275 1.00 75.62 92 GLY A N 1
ATOM 721 C CA . GLY A 1 92 ? 18.847 -12.787 7.333 1.00 75.62 92 GLY A CA 1
ATOM 722 C C . GLY A 1 92 ? 20.204 -12.477 7.962 1.00 75.62 92 GLY A C 1
ATOM 723 O O . GLY A 1 92 ? 20.527 -11.313 8.180 1.00 75.62 92 GLY A O 1
ATOM 724 N N . PHE A 1 93 ? 21.034 -13.497 8.186 1.00 76.31 93 PHE A N 1
ATOM 725 C CA . PHE A 1 93 ? 22.487 -13.319 8.242 1.00 76.31 93 PHE A CA 1
ATOM 726 C C . PHE A 1 93 ? 23.082 -13.905 6.964 1.00 76.31 93 PHE A C 1
ATOM 728 O O . PHE A 1 93 ? 22.977 -15.107 6.726 1.00 76.31 93 PHE A O 1
ATOM 735 N N . SER A 1 94 ? 23.668 -13.055 6.121 1.00 67.44 94 SER A N 1
ATOM 736 C CA . SER A 1 94 ? 24.190 -13.456 4.814 1.00 67.44 94 SER A CA 1
ATOM 737 C C . SER A 1 94 ? 25.585 -12.872 4.604 1.00 67.44 94 SER A C 1
ATOM 739 O O . SER A 1 94 ? 25.763 -11.654 4.621 1.00 67.44 94 SER A O 1
ATOM 741 N N . MET A 1 95 ? 26.585 -13.741 4.429 1.00 72.56 95 MET A N 1
ATOM 742 C CA . MET A 1 95 ? 27.940 -13.353 4.032 1.00 72.56 95 MET A CA 1
ATOM 743 C C . MET A 1 95 ? 28.041 -13.498 2.512 1.00 72.56 95 MET A C 1
ATOM 745 O O . MET A 1 95 ? 28.109 -14.612 1.995 1.00 72.56 95 MET A O 1
ATOM 749 N N . VAL A 1 96 ? 28.000 -12.373 1.796 1.00 77.50 96 VAL A N 1
ATOM 750 C CA . VAL A 1 96 ? 27.922 -12.349 0.328 1.00 77.50 96 VAL A CA 1
ATOM 751 C C . VAL A 1 96 ? 29.269 -11.915 -0.253 1.00 77.50 96 VAL A C 1
ATOM 753 O O . VAL A 1 96 ? 29.722 -10.805 0.011 1.00 77.50 96 VAL A O 1
ATOM 756 N N . ASN A 1 97 ? 29.909 -12.774 -1.053 1.00 78.75 97 ASN A N 1
ATOM 757 C CA . ASN A 1 97 ? 31.055 -12.404 -1.889 1.00 78.75 97 ASN A CA 1
ATOM 758 C C . ASN A 1 97 ? 30.664 -12.575 -3.361 1.00 78.75 97 ASN A C 1
ATOM 760 O O . ASN A 1 97 ? 30.216 -13.651 -3.755 1.00 78.75 97 ASN A O 1
ATOM 764 N N . PHE A 1 98 ? 30.817 -11.524 -4.166 1.00 80.75 98 PHE A N 1
ATOM 765 C CA . PHE A 1 98 ? 30.382 -11.504 -5.561 1.00 80.75 98 PHE A CA 1
ATOM 766 C C . PHE A 1 98 ? 31.531 -11.056 -6.467 1.00 80.75 98 PHE A C 1
ATOM 768 O O . PHE A 1 98 ? 32.017 -9.933 -6.354 1.00 80.75 98 PHE A O 1
ATOM 775 N N . LEU A 1 99 ? 31.965 -11.942 -7.371 1.00 82.69 99 LEU A N 1
ATOM 776 C CA . LEU A 1 99 ? 32.901 -11.622 -8.450 1.00 82.69 99 LEU A CA 1
ATOM 777 C C . LEU A 1 99 ? 32.148 -11.649 -9.781 1.00 82.69 99 LEU A C 1
ATOM 779 O O . LEU A 1 99 ? 31.765 -12.715 -10.260 1.00 82.69 99 LEU A O 1
ATOM 783 N N . VAL A 1 100 ? 31.974 -10.476 -10.394 1.00 82.69 100 VAL A N 1
ATOM 784 C CA . VAL A 1 100 ? 31.482 -10.346 -11.773 1.00 82.69 100 VAL A CA 1
ATOM 785 C C . VAL A 1 100 ? 32.674 -10.183 -12.688 1.00 82.69 100 VAL A C 1
ATOM 787 O O . VAL A 1 100 ? 33.402 -9.198 -12.587 1.00 82.69 100 VAL A O 1
ATOM 790 N N . ARG A 1 101 ? 32.873 -11.132 -13.602 1.00 83.69 101 ARG A N 1
ATOM 791 C CA . ARG A 1 101 ? 33.819 -10.973 -14.706 1.00 83.69 101 ARG A CA 1
ATOM 792 C C . ARG A 1 101 ? 33.033 -10.738 -15.990 1.00 83.69 101 ARG A C 1
ATOM 794 O O . ARG A 1 101 ? 32.274 -11.608 -16.409 1.00 83.69 101 ARG A O 1
ATOM 801 N N . THR A 1 102 ? 33.242 -9.591 -16.622 1.00 76.38 102 THR A N 1
ATOM 802 C CA . THR A 1 102 ? 32.813 -9.345 -18.002 1.00 76.38 102 THR A CA 1
ATOM 803 C C . THR A 1 102 ? 33.808 -10.017 -18.949 1.00 76.38 102 THR A C 1
ATOM 805 O O . THR A 1 102 ? 35.017 -9.918 -18.742 1.00 76.38 102 THR A O 1
ATOM 808 N N . ARG A 1 103 ? 33.320 -10.748 -19.959 1.00 77.19 103 ARG A N 1
ATOM 809 C CA . ARG A 1 103 ? 34.161 -11.148 -21.098 1.00 77.19 103 ARG A CA 1
ATOM 810 C C . ARG A 1 103 ? 34.374 -9.918 -21.977 1.00 77.19 103 ARG A C 1
ATOM 812 O O . ARG A 1 103 ? 33.396 -9.230 -22.262 1.00 77.19 103 ARG A O 1
ATOM 819 N N . GLU A 1 104 ? 35.620 -9.688 -22.375 1.00 68.44 104 GLU A N 1
ATOM 820 C CA . GLU A 1 104 ? 35.951 -8.885 -23.559 1.00 68.44 104 GLU A CA 1
ATOM 821 C C . GLU A 1 104 ? 35.645 -9.686 -24.830 1.00 68.44 104 GLU A C 1
ATOM 823 O O . GLU A 1 104 ? 35.862 -10.926 -24.811 1.00 68.44 104 GLU A O 1
#

Organism: Neolamprologus brichardi (NCBI:txid32507)